Protein AF-A0A352RFU7-F1 (afdb_monomer_lite)

Radius of gyration: 18.57 Å; chains: 1; bounding box: 44×29×46 Å

Structure (mmCIF, N/CA/C/O backbone):
data_AF-A0A352RFU7-F1
#
_entry.id   AF-A0A352RFU7-F1
#
loop_
_atom_site.group_PDB
_atom_site.id
_atom_site.type_symbol
_atom_site.label_atom_id
_atom_site.label_alt_id
_atom_site.label_comp_id
_atom_site.label_asym_id
_atom_site.label_entity_id
_atom_site.label_seq_id
_atom_site.pdbx_PDB_ins_code
_atom_site.Cartn_x
_atom_site.Cartn_y
_atom_site.Cartn_z
_atom_site.occupancy
_atom_site.B_iso_or_equiv
_atom_site.auth_seq_id
_atom_site.auth_comp_id
_atom_site.auth_asym_id
_atom_site.auth_atom_id
_atom_site.pdbx_PDB_model_num
ATOM 1 N N . GLU A 1 1 ? 29.418 17.17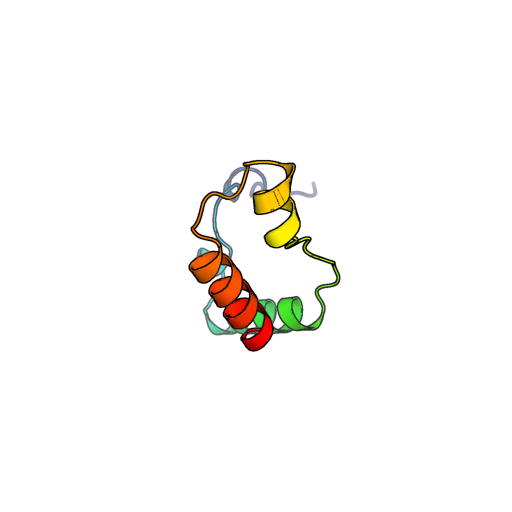9 -16.107 1.00 46.22 1 GLU A N 1
ATOM 2 C CA . GLU A 1 1 ? 28.635 16.678 -17.254 1.00 46.22 1 GLU A CA 1
ATOM 3 C C . GLU A 1 1 ? 27.933 15.367 -16.892 1.00 46.22 1 GL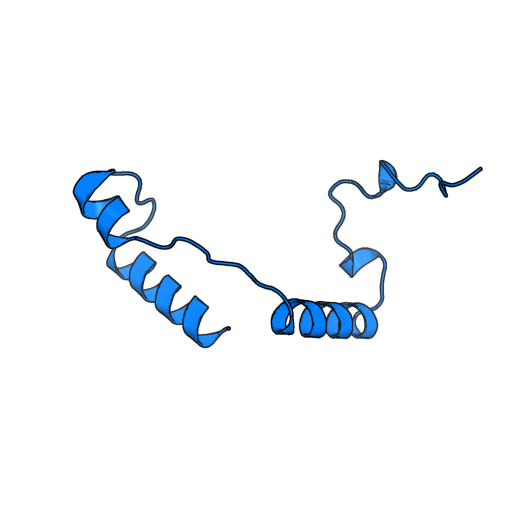U A C 1
ATOM 5 O O . GLU A 1 1 ? 28.345 14.327 -17.367 1.00 46.22 1 GLU A O 1
ATOM 10 N N . ASN A 1 2 ? 26.951 15.364 -15.982 1.00 57.41 2 ASN A N 1
ATOM 11 C CA . ASN A 1 2 ? 26.320 14.099 -15.549 1.00 57.41 2 ASN A CA 1
ATOM 12 C C . ASN A 1 2 ? 24.865 14.255 -15.071 1.00 57.41 2 ASN A C 1
ATOM 14 O O . ASN A 1 2 ? 24.381 13.450 -14.284 1.00 57.41 2 ASN A O 1
ATOM 18 N N . HIS A 1 3 ? 24.154 15.287 -15.525 1.00 62.53 3 HIS A N 1
ATOM 19 C CA . HIS A 1 3 ? 22.701 15.313 -15.397 1.00 62.53 3 HIS A CA 1
ATOM 20 C C . HIS A 1 3 ? 22.098 15.923 -16.662 1.00 62.53 3 HIS A C 1
ATOM 22 O O . HIS A 1 3 ? 22.576 16.932 -17.176 1.00 62.53 3 HIS A O 1
ATOM 28 N N . ASP A 1 4 ? 21.051 15.285 -17.151 1.00 70.81 4 ASP A N 1
ATOM 29 C CA . ASP A 1 4 ? 20.241 15.586 -18.332 1.00 70.81 4 ASP A CA 1
ATOM 30 C C . ASP A 1 4 ? 19.237 16.736 -18.106 1.00 70.81 4 ASP A C 1
ATOM 32 O O . ASP A 1 4 ? 18.331 16.949 -18.901 1.00 70.81 4 ASP A O 1
ATOM 36 N N . GLY A 1 5 ? 19.402 17.514 -17.029 1.00 65.81 5 GLY A N 1
ATOM 37 C CA . GLY A 1 5 ? 18.570 18.689 -16.725 1.00 65.81 5 GLY A CA 1
ATOM 38 C C . GLY A 1 5 ? 17.184 18.389 -16.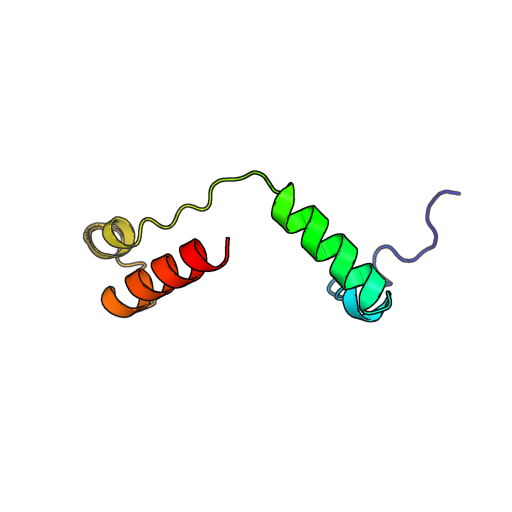133 1.00 65.81 5 GLY A C 1
ATOM 39 O O . GLY A 1 5 ? 16.562 19.294 -15.588 1.00 65.81 5 GLY A O 1
ATOM 40 N N . LEU A 1 6 ? 16.745 17.128 -16.121 1.00 72.06 6 LEU A N 1
ATOM 41 C CA . LEU A 1 6 ? 15.375 16.724 -15.761 1.00 72.06 6 LEU A CA 1
ATOM 42 C C . LEU A 1 6 ? 15.062 16.716 -14.250 1.00 72.06 6 LEU A C 1
ATOM 44 O O . LEU A 1 6 ? 13.921 16.491 -13.847 1.00 72.06 6 LEU A O 1
ATOM 48 N N . GLY A 1 7 ? 16.057 16.945 -13.387 1.00 67.25 7 GLY A N 1
ATOM 49 C CA . GLY A 1 7 ? 15.964 16.650 -11.950 1.00 67.25 7 GLY A CA 1
ATOM 50 C C . GLY A 1 7 ? 14.852 17.389 -11.193 1.00 67.25 7 GLY A C 1
ATOM 51 O O . GLY A 1 7 ? 14.167 16.782 -10.374 1.00 67.25 7 GLY A O 1
ATOM 52 N N . LEU A 1 8 ? 14.647 18.682 -11.467 1.00 77.19 8 LEU A N 1
ATOM 53 C CA . LEU A 1 8 ? 13.533 19.448 -10.884 1.00 77.19 8 LEU A CA 1
ATOM 54 C C . LEU A 1 8 ? 12.282 19.435 -11.768 1.00 77.19 8 LEU A C 1
ATOM 56 O O . LEU A 1 8 ? 11.183 19.602 -11.249 1.00 77.19 8 LEU A O 1
ATOM 60 N N . GLU A 1 9 ? 12.429 19.219 -13.076 1.00 76.94 9 GLU A N 1
ATOM 61 C CA . GLU A 1 9 ? 11.305 19.223 -14.023 1.00 76.94 9 GLU A CA 1
ATOM 62 C C . GLU A 1 9 ? 10.336 18.058 -13.789 1.00 76.94 9 GLU A C 1
ATOM 64 O O . GLU A 1 9 ? 9.139 18.196 -14.026 1.00 76.94 9 GLU A O 1
ATOM 69 N N . LEU A 1 10 ? 10.831 16.927 -13.277 1.00 79.44 10 LEU A N 1
ATOM 70 C CA . LEU A 1 10 ? 10.019 15.741 -12.989 1.00 79.44 10 LEU A CA 1
ATOM 71 C C . LEU A 1 10 ? 9.511 15.675 -11.540 1.00 79.44 10 LEU A C 1
ATOM 73 O O . LEU A 1 10 ? 8.800 14.734 -11.174 1.00 79.44 10 LEU A O 1
ATOM 77 N N . LEU A 1 11 ? 9.850 16.657 -10.698 1.00 83.38 11 LEU A N 1
ATOM 78 C CA . LEU A 1 11 ? 9.471 16.649 -9.288 1.00 83.38 11 LEU A CA 1
ATOM 79 C C . LEU A 1 11 ? 7.943 16.738 -9.136 1.00 83.38 11 LEU A C 1
ATOM 81 O O . LEU A 1 11 ? 7.312 17.710 -9.539 1.00 83.38 11 LEU A O 1
ATOM 85 N N . GLY A 1 12 ? 7.346 15.713 -8.525 1.00 84.50 12 GLY A N 1
ATOM 86 C CA . GLY A 1 12 ? 5.896 15.624 -8.320 1.00 84.50 12 GLY A CA 1
ATOM 87 C C . GLY A 1 12 ? 5.112 15.074 -9.516 1.00 84.50 12 GLY A C 1
ATOM 88 O O . GLY A 1 12 ? 3.891 14.936 -9.424 1.00 84.50 12 GLY A O 1
ATOM 89 N N . LEU A 1 13 ? 5.781 14.716 -10.617 1.00 87.38 13 LEU A N 1
ATOM 90 C CA . LEU A 1 13 ? 5.139 14.093 -11.771 1.00 87.38 13 LEU A CA 1
ATOM 91 C C . LEU A 1 13 ? 5.181 12.563 -11.656 1.00 87.38 13 LEU A C 1
ATOM 93 O O . LEU A 1 13 ? 6.142 11.965 -11.180 1.00 87.38 13 LEU A O 1
ATOM 97 N N . SER A 1 14 ? 4.101 11.906 -12.081 1.00 87.00 14 SER A N 1
ATOM 98 C CA . SER A 1 14 ? 4.000 10.445 -12.035 1.00 87.00 14 SER A CA 1
ATOM 99 C C . SER A 1 14 ? 4.691 9.811 -13.241 1.00 87.00 14 SER A C 1
ATOM 101 O O . SER A 1 14 ? 4.431 10.209 -14.375 1.00 87.00 14 SER A O 1
ATOM 103 N N . GLY A 1 15 ? 5.486 8.760 -13.005 1.00 85.12 15 GLY A N 1
ATOM 104 C CA . GLY A 1 15 ? 6.180 8.003 -14.056 1.00 85.12 15 GLY A CA 1
ATOM 105 C C . GLY A 1 15 ? 5.263 7.490 -15.174 1.00 85.12 15 GLY A C 1
ATOM 106 O O . GLY A 1 15 ? 5.690 7.406 -16.318 1.00 85.12 15 GLY A O 1
ATOM 107 N N . LYS A 1 16 ? 3.975 7.259 -14.885 1.00 87.31 16 LYS A N 1
ATOM 108 C CA . LYS A 1 16 ? 2.970 6.829 -15.875 1.00 87.31 16 LYS A CA 1
ATOM 109 C C . LYS A 1 16 ? 2.766 7.807 -17.042 1.00 87.31 16 LYS A C 1
ATOM 111 O O . LYS A 1 16 ? 2.155 7.439 -18.032 1.00 87.31 16 LYS A O 1
ATOM 116 N N . HIS A 1 17 ? 3.182 9.068 -16.898 1.00 87.69 17 HIS A N 1
ATOM 117 C CA . HIS A 1 17 ? 3.074 10.073 -17.962 1.00 87.69 17 HIS A CA 1
ATOM 118 C C . HIS A 1 17 ? 4.289 10.079 -18.902 1.00 87.69 17 HIS A C 1
ATOM 120 O O . HIS A 1 17 ? 4.250 10.757 -19.924 1.00 87.69 17 HIS A O 1
ATOM 126 N N . PHE A 1 18 ? 5.358 9.358 -18.553 1.00 87.38 18 PHE A N 1
ATOM 127 C CA . PHE A 1 18 ? 6.649 9.401 -19.250 1.00 87.38 18 PHE A CA 1
ATOM 128 C C . PHE A 1 18 ? 7.055 8.065 -19.866 1.00 87.38 18 PHE A C 1
ATOM 130 O O . PHE A 1 18 ? 7.974 8.025 -20.677 1.00 87.38 18 PHE A O 1
ATOM 137 N N . VAL A 1 19 ? 6.377 6.984 -19.491 1.00 90.38 19 VAL A N 1
ATOM 138 C CA . VAL A 1 19 ? 6.543 5.657 -20.084 1.00 90.38 19 VAL A CA 1
ATOM 139 C C . VAL A 1 19 ? 5.195 5.142 -20.567 1.00 90.38 19 VAL A C 1
ATOM 141 O O . VAL A 1 19 ? 4.144 5.575 -20.090 1.00 90.38 19 VAL A O 1
ATOM 144 N N . ASP A 1 20 ? 5.219 4.221 -21.520 1.00 94.94 20 ASP A N 1
ATOM 145 C CA . ASP A 1 20 ? 4.014 3.539 -21.969 1.00 94.94 20 ASP A CA 1
ATOM 146 C C . ASP A 1 20 ? 3.442 2.618 -20.870 1.00 94.94 20 ASP A C 1
ATOM 148 O O . ASP A 1 20 ? 4.095 2.286 -19.874 1.00 94.94 20 ASP A O 1
ATOM 152 N N . ASN A 1 21 ? 2.186 2.207 -21.051 1.00 94.31 21 ASN A N 1
ATOM 153 C CA . ASN A 1 21 ? 1.462 1.409 -20.062 1.00 94.31 21 ASN A CA 1
ATOM 154 C C . ASN A 1 21 ? 2.079 0.023 -19.828 1.00 94.31 21 ASN A C 1
ATOM 156 O O . ASN A 1 21 ? 1.978 -0.488 -18.712 1.00 94.31 21 ASN A O 1
ATOM 160 N N . GLU A 1 22 ? 2.680 -0.590 -20.851 1.00 96.31 22 GLU A N 1
ATOM 161 C CA . GLU A 1 22 ? 3.299 -1.912 -20.735 1.00 96.31 22 GLU A CA 1
ATOM 162 C C . GLU A 1 22 ? 4.556 -1.812 -19.870 1.00 96.31 22 GLU A C 1
ATOM 164 O O . GLU A 1 22 ? 4.669 -2.508 -18.857 1.00 96.31 22 GLU A O 1
ATOM 169 N N . THR A 1 23 ? 5.431 -0.856 -20.188 1.00 95.38 23 THR A N 1
ATOM 170 C CA . THR A 1 23 ? 6.635 -0.558 -19.405 1.00 95.38 23 THR A CA 1
ATOM 171 C C . THR A 1 23 ? 6.290 -0.201 -17.957 1.00 95.38 23 THR A C 1
ATOM 173 O O . THR A 1 23 ? 6.868 -0.761 -17.022 1.00 95.38 23 THR A O 1
ATOM 176 N N . TYR A 1 24 ? 5.315 0.689 -17.734 1.00 95.38 24 TYR A N 1
ATOM 177 C CA . TYR A 1 24 ? 4.887 1.056 -16.379 1.00 95.38 24 TYR A CA 1
ATOM 178 C C . TYR A 1 24 ? 4.326 -0.143 -15.604 1.00 95.38 24 TYR A C 1
ATOM 180 O O . TYR A 1 24 ? 4.630 -0.321 -14.422 1.00 95.38 24 TYR A O 1
ATOM 188 N N . GLY A 1 25 ? 3.506 -0.967 -16.265 1.00 95.69 25 GLY A N 1
ATOM 189 C CA . GLY A 1 25 ? 2.904 -2.160 -15.679 1.00 95.69 25 GLY A CA 1
ATOM 190 C C . GLY A 1 25 ? 3.950 -3.182 -15.243 1.00 95.69 25 GLY A C 1
ATOM 191 O O . GLY A 1 25 ? 3.879 -3.674 -14.115 1.00 95.69 25 GLY A O 1
ATOM 192 N N . ALA A 1 26 ? 4.950 -3.437 -16.091 1.00 96.94 26 ALA A N 1
ATOM 193 C CA . ALA A 1 26 ? 6.060 -4.332 -15.782 1.00 96.94 26 ALA A CA 1
ATOM 194 C C . ALA A 1 26 ? 6.854 -3.854 -14.554 1.00 96.94 26 ALA A C 1
ATOM 196 O O . ALA A 1 26 ? 7.060 -4.627 -13.618 1.00 96.94 26 ALA A O 1
ATOM 197 N N . ILE A 1 27 ? 7.219 -2.566 -14.508 1.00 95.69 27 ILE A N 1
ATOM 198 C CA . ILE A 1 27 ? 7.938 -1.976 -13.366 1.00 95.69 27 ILE A CA 1
ATOM 199 C C . ILE A 1 27 ? 7.092 -2.054 -12.092 1.00 95.69 27 ILE A C 1
ATOM 201 O O . ILE A 1 27 ? 7.591 -2.449 -11.041 1.00 95.69 27 ILE A O 1
ATOM 205 N N . LYS A 1 28 ? 5.800 -1.705 -12.161 1.00 94.56 28 LYS A N 1
ATOM 206 C CA . LYS A 1 28 ? 4.899 -1.770 -11.002 1.00 94.56 28 LYS A CA 1
ATOM 207 C C . LYS A 1 28 ? 4.819 -3.191 -10.440 1.00 94.56 28 LYS A C 1
ATOM 209 O O . LYS A 1 28 ? 4.879 -3.356 -9.223 1.00 94.56 28 LYS A O 1
ATOM 214 N N . ALA A 1 29 ? 4.668 -4.194 -11.304 1.00 95.69 29 ALA A N 1
ATOM 215 C CA . ALA A 1 29 ? 4.593 -5.590 -10.887 1.00 95.69 29 ALA A CA 1
ATOM 216 C C . ALA A 1 29 ? 5.899 -6.053 -10.227 1.00 95.69 29 ALA A C 1
ATOM 218 O O . ALA A 1 29 ? 5.861 -6.658 -9.157 1.00 95.69 29 ALA A O 1
ATOM 219 N N . ASP A 1 30 ? 7.050 -5.732 -10.819 1.00 97.00 30 ASP A N 1
ATOM 220 C CA . ASP A 1 30 ? 8.356 -6.075 -10.249 1.00 97.00 30 ASP A CA 1
ATOM 221 C C . ASP A 1 30 ? 8.571 -5.419 -8.876 1.00 97.00 30 ASP A C 1
ATOM 223 O O . ASP A 1 30 ? 8.941 -6.085 -7.907 1.00 97.00 30 ASP A O 1
ATOM 227 N N . VAL A 1 31 ? 8.241 -4.131 -8.749 1.00 95.25 31 VAL A N 1
ATOM 228 C CA . VAL A 1 31 ? 8.356 -3.398 -7.482 1.00 95.25 31 VAL A CA 1
ATOM 229 C C . VAL A 1 31 ? 7.460 -4.004 -6.404 1.00 95.25 31 VAL A C 1
ATOM 231 O O . VAL A 1 31 ? 7.930 -4.210 -5.289 1.00 95.25 31 VAL A O 1
ATOM 234 N N . LEU A 1 32 ? 6.198 -4.321 -6.709 1.00 94.50 32 LEU A N 1
ATOM 235 C CA . LEU A 1 32 ? 5.275 -4.896 -5.721 1.00 94.50 32 LEU A CA 1
ATOM 236 C C . LEU A 1 32 ? 5.719 -6.281 -5.226 1.00 94.50 32 LEU A C 1
ATOM 238 O O . LEU A 1 32 ? 5.498 -6.593 -4.062 1.00 94.50 32 LEU A O 1
ATOM 242 N N . ASN A 1 33 ? 6.389 -7.077 -6.063 1.00 94.75 33 ASN A N 1
ATOM 243 C CA . ASN A 1 33 ? 6.910 -8.390 -5.665 1.00 94.75 33 ASN A CA 1
ATOM 244 C C . ASN A 1 33 ? 8.200 -8.310 -4.833 1.00 94.75 33 ASN A C 1
ATOM 246 O O . ASN A 1 33 ? 8.482 -9.204 -4.036 1.00 94.75 33 ASN A O 1
ATOM 250 N N . ASN A 1 34 ? 9.005 -7.263 -5.032 1.00 95.75 34 ASN A N 1
ATOM 251 C CA . ASN A 1 34 ? 10.324 -7.138 -4.408 1.00 95.75 34 ASN A CA 1
ATOM 252 C C . ASN A 1 34 ? 10.371 -6.141 -3.244 1.00 95.75 34 ASN A C 1
ATOM 254 O O . ASN A 1 34 ? 11.353 -6.123 -2.495 1.00 95.75 34 ASN A O 1
ATOM 258 N N . VAL A 1 35 ? 9.348 -5.296 -3.078 1.00 94.56 35 VAL A N 1
ATOM 259 C CA . VAL A 1 35 ? 9.310 -4.305 -2.000 1.00 94.56 35 VAL A CA 1
ATOM 260 C C . VAL A 1 35 ? 9.330 -5.002 -0.641 1.00 94.56 35 VAL A C 1
ATOM 262 O O . VAL A 1 35 ? 8.589 -5.944 -0.372 1.00 94.56 35 VAL A O 1
ATOM 265 N N . ARG A 1 36 ? 10.211 -4.532 0.242 1.00 94.25 36 ARG A N 1
ATOM 266 C CA . ARG A 1 36 ? 10.352 -5.047 1.603 1.00 94.25 36 ARG A CA 1
ATOM 267 C C . ARG A 1 36 ? 10.156 -3.922 2.595 1.00 94.25 36 ARG A C 1
ATOM 269 O O . ARG A 1 36 ? 10.822 -2.894 2.519 1.00 94.25 36 ARG A O 1
ATOM 276 N N . GLY A 1 37 ? 9.268 -4.146 3.548 1.00 92.75 37 GLY A N 1
ATOM 277 C CA . GLY A 1 37 ? 8.978 -3.205 4.614 1.00 92.75 37 GLY A CA 1
ATOM 278 C C . GLY A 1 37 ? 7.806 -3.690 5.450 1.00 92.75 37 GLY A C 1
ATOM 279 O O . GLY A 1 37 ? 7.102 -4.621 5.068 1.00 92.75 37 GLY A O 1
ATOM 280 N N . THR A 1 38 ? 7.605 -3.036 6.587 1.00 91.00 38 THR A N 1
ATOM 281 C CA . THR A 1 38 ? 6.455 -3.275 7.456 1.00 91.00 38 THR A CA 1
ATOM 282 C C . THR A 1 38 ? 5.691 -1.972 7.576 1.00 91.00 38 THR A C 1
ATOM 284 O O . THR A 1 38 ? 6.255 -0.961 7.996 1.00 91.00 38 THR A O 1
ATOM 287 N N . VAL A 1 39 ? 4.411 -1.992 7.221 1.00 86.94 39 VAL A N 1
ATOM 288 C CA . VAL A 1 39 ? 3.497 -0.892 7.526 1.00 86.94 39 VAL A CA 1
ATOM 289 C C . VAL A 1 39 ? 2.902 -1.159 8.904 1.00 86.94 39 VAL A C 1
ATOM 291 O O . VAL A 1 39 ? 2.378 -2.242 9.155 1.00 86.94 39 VAL A O 1
ATOM 294 N N . GLN A 1 40 ? 3.002 -0.192 9.815 1.00 84.38 40 GLN A N 1
ATOM 295 C CA . GLN A 1 40 ? 2.265 -0.249 11.075 1.00 84.38 40 GLN A CA 1
ATOM 296 C C . GLN A 1 40 ? 0.804 0.106 10.790 1.00 84.38 40 GLN A C 1
ATOM 298 O O . GLN A 1 40 ? 0.529 1.162 10.230 1.00 84.38 40 GLN A O 1
ATOM 303 N N . ALA A 1 41 ? -0.120 -0.777 11.158 1.00 79.81 41 ALA A N 1
ATOM 304 C CA . ALA A 1 41 ? -1.557 -0.578 10.983 1.00 79.81 41 ALA A CA 1
ATOM 305 C C . ALA A 1 41 ? -2.301 -0.965 12.272 1.00 79.81 41 ALA A C 1
ATOM 307 O O . ALA A 1 41 ? -3.269 -1.717 12.257 1.00 79.81 41 ALA A O 1
ATOM 308 N N . ASP A 1 42 ? -1.820 -0.488 13.421 1.00 84.62 42 ASP A N 1
ATOM 309 C CA . ASP A 1 42 ? -2.351 -0.848 14.741 1.00 84.62 42 ASP A CA 1
ATOM 310 C C . ASP A 1 42 ? -3.633 -0.055 15.083 1.00 84.62 42 ASP A C 1
ATOM 312 O O . ASP A 1 42 ? -3.695 0.673 16.073 1.00 84.62 42 ASP A O 1
ATOM 316 N N . ILE A 1 43 ? -4.692 -0.244 14.291 1.00 83.25 43 ILE A N 1
ATOM 317 C CA . ILE A 1 43 ? -5.982 0.472 14.392 1.00 83.25 43 ILE A CA 1
ATOM 318 C C . ILE A 1 43 ? -6.586 0.371 15.799 1.00 83.25 43 ILE A C 1
ATOM 320 O O . ILE A 1 43 ? -7.107 1.342 16.340 1.00 83.25 43 ILE A O 1
ATOM 324 N N . LEU A 1 44 ? -6.480 -0.802 16.430 1.00 79.75 44 LEU A N 1
ATOM 325 C CA . LEU A 1 44 ? -6.994 -1.011 17.784 1.00 79.75 44 LEU A CA 1
ATOM 326 C C . LEU A 1 44 ? -6.212 -0.215 18.839 1.00 79.75 44 LEU A C 1
ATOM 328 O O . LEU A 1 44 ? -6.803 0.208 19.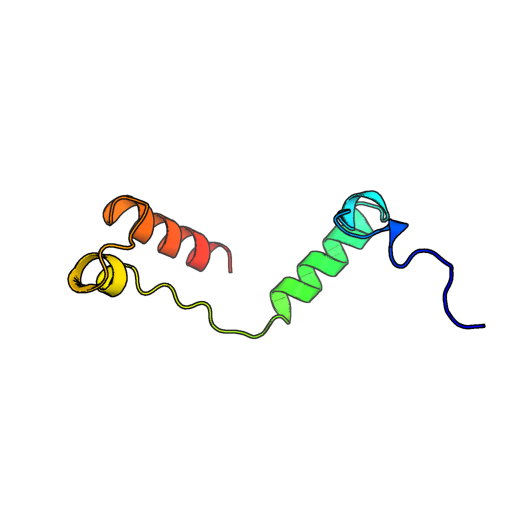827 1.00 79.75 44 LEU A O 1
ATOM 332 N N . LYS A 1 45 ? -4.907 0.025 18.643 1.00 82.19 45 LYS A N 1
ATOM 333 C CA . LYS A 1 45 ? -4.124 0.881 19.552 1.00 82.19 45 LYS A CA 1
ATOM 334 C C . LYS A 1 45 ? -4.435 2.357 19.322 1.00 82.19 45 LYS A C 1
ATOM 336 O O . LYS A 1 45 ? -4.504 3.118 20.287 1.00 82.19 45 LYS A O 1
ATOM 341 N N . GLU A 1 46 ? -4.631 2.747 18.064 1.00 83.31 46 GLU A N 1
ATOM 342 C CA . GLU A 1 46 ? -4.999 4.115 17.690 1.00 83.31 46 GLU A CA 1
ATOM 343 C C . GLU A 1 46 ? -6.347 4.524 18.297 1.00 83.31 46 GLU A C 1
ATOM 345 O O . GLU A 1 46 ? -6.459 5.615 18.858 1.00 83.31 46 GLU A O 1
ATOM 350 N N . ASP A 1 47 ? -7.336 3.627 18.257 1.00 79.81 47 ASP A N 1
ATOM 351 C CA . ASP A 1 47 ? -8.676 3.841 18.818 1.00 79.81 47 ASP A CA 1
ATOM 352 C C . ASP A 1 47 ? -8.688 3.797 20.356 1.00 79.81 47 ASP A C 1
ATOM 354 O O . ASP A 1 47 ? -9.265 4.664 21.005 1.00 79.81 47 ASP A O 1
ATOM 358 N N . GLN A 1 48 ? -8.012 2.820 20.971 1.00 70.19 48 GLN A N 1
ATOM 359 C CA . GLN A 1 48 ? -8.108 2.608 22.423 1.00 70.19 48 GLN A CA 1
ATOM 360 C C . GLN A 1 48 ? -7.244 3.556 23.262 1.00 70.19 48 GLN A C 1
ATOM 362 O O . GLN A 1 48 ? -7.552 3.767 24.435 1.00 70.19 48 GLN A O 1
ATOM 367 N N . ALA A 1 49 ? -6.143 4.082 22.713 1.00 69.81 49 ALA A N 1
ATOM 368 C CA . ALA A 1 49 ? -5.146 4.801 23.512 1.00 69.81 49 ALA A CA 1
ATOM 369 C C . ALA A 1 49 ? -4.689 6.144 22.930 1.00 69.81 49 ALA A C 1
ATOM 371 O O . ALA A 1 49 ? -4.209 6.982 23.694 1.00 69.81 49 ALA A O 1
ATOM 372 N N . GLN A 1 50 ? -4.795 6.360 21.614 1.00 68.69 50 GLN A N 1
ATOM 373 C CA . GLN A 1 50 ? -4.213 7.545 20.967 1.00 68.69 50 GLN A CA 1
ATOM 374 C C . GLN A 1 50 ? -5.255 8.550 20.464 1.00 68.69 50 GLN A C 1
ATOM 376 O O . GLN A 1 50 ? -4.903 9.710 20.269 1.00 68.69 50 GLN A O 1
ATOM 381 N N . ASN A 1 51 ? -6.526 8.156 20.304 1.00 75.12 51 ASN A N 1
ATOM 382 C CA . ASN A 1 51 ? -7.595 8.997 19.744 1.00 75.12 51 ASN A CA 1
ATOM 383 C C . ASN A 1 51 ? -7.205 9.652 18.403 1.00 75.12 51 ASN A C 1
ATOM 385 O O . ASN A 1 51 ? -7.636 10.760 18.085 1.00 75.12 51 ASN A O 1
ATOM 389 N N . THR A 1 52 ? -6.364 8.973 17.623 1.00 80.00 52 THR A N 1
ATOM 390 C CA . THR A 1 52 ? -5.876 9.422 16.312 1.00 80.00 52 THR A CA 1
ATOM 391 C C . THR A 1 52 ? -6.595 8.734 15.156 1.00 80.00 52 THR A C 1
ATOM 393 O O . THR A 1 52 ? -6.343 9.075 14.002 1.00 80.00 52 THR A O 1
ATOM 396 N N . CYS A 1 53 ? -7.496 7.784 15.438 1.00 83.94 53 CYS A N 1
ATOM 397 C CA . CYS A 1 53 ? -8.218 7.062 14.399 1.00 83.94 53 CYS A CA 1
ATOM 398 C C . CYS A 1 53 ? -9.140 8.020 13.621 1.00 83.94 53 CYS A C 1
ATOM 400 O O . CYS A 1 53 ? -10.039 8.643 14.185 1.00 83.94 53 CYS A O 1
ATOM 402 N N . ILE A 1 54 ? -8.896 8.157 12.315 1.00 88.00 54 ILE A N 1
ATOM 403 C CA . ILE A 1 54 ? -9.624 9.091 11.435 1.00 88.00 54 ILE A CA 1
ATOM 404 C C . ILE A 1 54 ? -10.948 8.480 10.950 1.00 88.00 54 ILE A C 1
ATOM 406 O O . ILE A 1 54 ? -11.917 9.193 10.688 1.00 88.00 54 ILE A O 1
ATOM 410 N N . PHE A 1 55 ? -11.000 7.152 10.837 1.00 89.50 55 PHE A N 1
ATOM 411 C CA . PHE A 1 55 ? -12.175 6.411 10.388 1.00 89.50 55 PHE A CA 1
ATOM 412 C C . PHE A 1 55 ? -12.787 5.599 11.524 1.00 89.50 55 PHE A C 1
ATOM 414 O O . PHE A 1 55 ? -12.122 5.268 12.496 1.00 89.50 55 PHE A O 1
ATOM 421 N N . SER A 1 56 ? -14.054 5.202 11.378 1.00 89.44 56 SER A N 1
ATOM 422 C CA . SER A 1 56 ? -14.657 4.257 12.324 1.00 89.44 56 SER A CA 1
ATOM 423 C C . SER A 1 56 ? -13.870 2.942 12.362 1.00 89.44 56 SER A C 1
ATOM 425 O O . SER A 1 56 ? -13.480 2.437 11.303 1.00 89.44 56 SER A O 1
ATOM 427 N N . THR A 1 57 ? -13.742 2.338 13.543 1.00 86.62 57 THR A N 1
ATOM 428 C CA . THR A 1 57 ? -13.014 1.078 13.766 1.00 86.62 57 T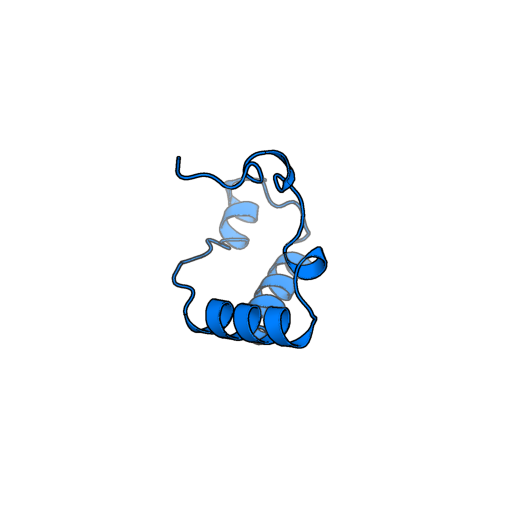HR A CA 1
ATOM 429 C C . THR A 1 57 ? -13.441 -0.022 12.789 1.00 86.62 57 THR A C 1
ATOM 431 O O . THR A 1 57 ? -12.602 -0.694 12.202 1.00 86.62 57 THR A O 1
ATOM 434 N N . ASN A 1 58 ? -14.745 -0.160 12.521 1.00 89.12 58 ASN A N 1
ATOM 435 C CA . ASN A 1 58 ? -15.264 -1.158 11.576 1.00 89.12 58 ASN A CA 1
ATOM 436 C C . ASN A 1 58 ? -14.798 -0.931 10.130 1.00 89.12 58 ASN A C 1
ATOM 438 O O . ASN A 1 58 ? -14.506 -1.890 9.420 1.00 89.12 58 ASN A O 1
ATOM 442 N N . PHE A 1 59 ? -14.751 0.323 9.678 1.00 92.38 59 PHE A N 1
ATOM 443 C CA . PHE A 1 59 ? -14.277 0.660 8.335 1.00 92.38 59 PHE A CA 1
ATOM 444 C C . PHE A 1 59 ? -12.766 0.457 8.219 1.00 92.38 59 PHE A C 1
ATOM 446 O O . PHE A 1 59 ? -12.299 -0.162 7.268 1.00 92.38 59 PHE A O 1
ATOM 453 N N . ALA A 1 60 ? -12.020 0.907 9.226 1.00 90.25 60 ALA A N 1
ATOM 454 C CA . ALA A 1 60 ? -10.573 0.771 9.285 1.00 90.25 60 ALA A CA 1
ATOM 455 C C . ALA A 1 60 ? -10.145 -0.714 9.289 1.00 90.25 60 ALA A C 1
ATOM 457 O O . ALA A 1 60 ? -9.259 -1.112 8.535 1.00 90.25 60 ALA A O 1
ATOM 458 N N . LEU A 1 61 ? -10.839 -1.568 10.052 1.00 89.44 61 LEU A N 1
ATOM 459 C CA . LEU A 1 61 ? -10.600 -3.016 10.055 1.00 89.44 61 LEU A CA 1
ATOM 460 C C . LEU A 1 61 ? -10.921 -3.681 8.708 1.00 89.44 61 LEU A C 1
ATOM 462 O O . LEU A 1 61 ? -10.195 -4.580 8.293 1.00 89.44 61 LEU A O 1
ATOM 466 N N . ARG A 1 62 ? -11.970 -3.239 8.001 1.00 93.06 62 ARG A N 1
ATOM 467 C CA . ARG A 1 62 ? -12.261 -3.729 6.641 1.00 93.06 62 ARG A CA 1
ATOM 468 C C . ARG A 1 62 ? -11.164 -3.339 5.655 1.00 93.06 62 AR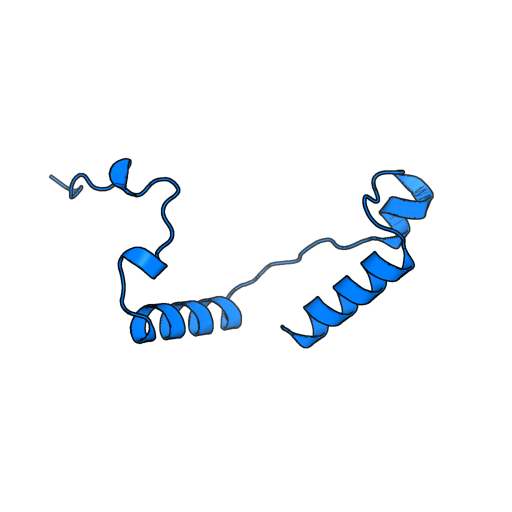G A C 1
ATOM 470 O O . ARG A 1 62 ? -10.677 -4.207 4.947 1.00 93.06 62 ARG A O 1
ATOM 477 N N . MET A 1 63 ? -10.714 -2.083 5.688 1.00 92.19 63 MET A N 1
ATOM 478 C CA . MET A 1 63 ? -9.596 -1.625 4.857 1.00 92.19 63 MET A CA 1
ATOM 479 C C . MET A 1 63 ? -8.315 -2.428 5.100 1.00 92.19 63 MET A C 1
ATOM 481 O O . MET A 1 63 ? -7.583 -2.705 4.156 1.00 92.19 63 MET A O 1
ATOM 485 N N . MET A 1 64 ? -8.033 -2.810 6.350 1.00 90.75 64 MET A N 1
ATOM 486 C CA . MET A 1 64 ? -6.893 -3.682 6.649 1.00 90.75 64 MET A CA 1
ATOM 487 C C . MET A 1 64 ? -7.025 -5.039 5.940 1.00 90.75 64 MET A C 1
ATOM 489 O O . MET A 1 64 ? -6.040 -5.540 5.404 1.00 90.75 64 MET A O 1
ATOM 493 N N . GLY A 1 65 ? -8.237 -5.604 5.904 1.00 90.75 65 GLY A N 1
ATOM 494 C CA . GLY A 1 65 ? -8.540 -6.820 5.147 1.00 90.75 65 GLY A CA 1
ATOM 495 C C . GLY A 1 65 ? -8.324 -6.647 3.643 1.00 90.75 65 GLY A C 1
ATOM 496 O O . GLY A 1 65 ? -7.626 -7.456 3.042 1.00 90.75 65 GLY A O 1
ATOM 497 N N . ASP A 1 66 ? -8.834 -5.560 3.061 1.00 94.19 66 ASP A N 1
ATOM 498 C CA . ASP A 1 66 ? -8.683 -5.268 1.628 1.00 94.19 66 ASP A CA 1
ATOM 499 C C . ASP A 1 66 ? -7.201 -5.124 1.225 1.00 94.19 66 ASP A C 1
ATOM 501 O O . ASP A 1 66 ? -6.781 -5.594 0.169 1.00 94.19 66 ASP A O 1
ATOM 505 N N . ILE A 1 67 ? -6.380 -4.501 2.081 1.00 90.50 67 ILE A N 1
ATOM 506 C CA . ILE A 1 67 ? -4.929 -4.386 1.866 1.00 90.50 67 ILE A CA 1
ATOM 507 C C . ILE A 1 67 ? -4.271 -5.769 1.907 1.00 90.50 67 ILE A C 1
ATOM 509 O O . ILE A 1 67 ? -3.427 -6.061 1.065 1.00 90.50 67 ILE A O 1
ATOM 513 N N . GLN A 1 68 ? -4.658 -6.622 2.858 1.00 88.56 68 GLN A N 1
ATOM 514 C CA . GLN A 1 68 ? -4.117 -7.975 2.974 1.00 88.56 68 GLN A CA 1
ATOM 515 C C . GLN A 1 68 ? -4.530 -8.891 1.811 1.00 88.56 68 GLN A C 1
ATOM 517 O O . GLN A 1 68 ? -3.794 -9.820 1.507 1.00 88.56 68 GLN A O 1
ATOM 522 N N . GLU A 1 69 ? -5.688 -8.670 1.184 1.00 92.06 69 GLU A N 1
ATOM 523 C CA . GLU A 1 69 ? -6.106 -9.410 -0.017 1.00 92.06 69 GLU A CA 1
ATOM 524 C C . GLU A 1 69 ? -5.369 -8.930 -1.278 1.00 92.06 69 GLU A C 1
ATOM 526 O O . GLU A 1 69 ? -5.094 -9.722 -2.177 1.00 92.06 69 GLU A O 1
ATOM 531 N N . TYR A 1 70 ? -5.054 -7.634 -1.356 1.00 89.38 70 TYR A N 1
ATOM 532 C CA . TYR A 1 70 ? -4.374 -7.044 -2.510 1.00 89.38 70 TYR A CA 1
ATOM 533 C C . TYR A 1 70 ? -2.886 -7.430 -2.617 1.00 89.38 70 TYR A C 1
ATOM 535 O O . TYR A 1 70 ? -2.370 -7.516 -3.734 1.00 89.38 70 TYR A O 1
ATOM 543 N N . PHE A 1 71 ? -2.201 -7.601 -1.481 1.00 84.00 71 PHE A N 1
ATOM 544 C CA . PHE A 1 71 ? -0.779 -7.966 -1.395 1.00 84.00 71 PHE A CA 1
ATOM 545 C C . PHE A 1 71 ? -0.581 -9.470 -1.195 1.00 84.00 71 PHE A C 1
ATOM 547 O O . PHE A 1 71 ? 0.312 -10.023 -1.875 1.00 84.00 71 PHE A O 1
#

Foldseek 3Di:
DPDPPCPVVCVPPDCPVVDPPVVVVVVVVVCVVPDDDDDDLPLVCCVPPVVNRPDDSVVSVVVVVVVVVVD

pLDDT: mean 85.53, std 10.23, range [46.22, 97.0]

Sequence (71 aa):
ENHDGLGLELLGLSGKHFVDNETYGAIKADVLNNVRGTVQADILKEDQAQNTCIFSTNFALRMMGDIQEYF

Secondary structure (DSSP, 8-state):
----STTTTTTT--GGGTS-HHHHHHHHHHHHHH--------HHHIIIII----S-HHHHHHHHHHHHHH-